Protein AF-A0A2J8PH38-F1 (afdb_monomer_lite)

Structure (mmCIF, N/CA/C/O backbone):
data_AF-A0A2J8PH38-F1
#
_entry.id   AF-A0A2J8PH38-F1
#
loop_
_atom_site.group_PDB
_atom_site.id
_atom_site.type_symbol
_atom_site.label_atom_id
_atom_site.label_alt_id
_atom_site.label_comp_id
_atom_site.label_asym_id
_atom_site.label_entity_id
_atom_site.label_seq_id
_atom_site.pdbx_PDB_ins_code
_atom_site.Cartn_x
_atom_site.Cartn_y
_atom_site.Cartn_z
_atom_site.occupancy
_atom_site.B_iso_or_equiv
_atom_site.auth_seq_id
_atom_site.auth_comp_id
_atom_site.auth_asym_id
_atom_site.auth_atom_id
_atom_site.pdbx_PDB_model_num
ATOM 1 N N . MET A 1 1 ? -9.883 9.213 -4.726 1.00 62.69 1 MET A N 1
ATOM 2 C CA . MET A 1 1 ? -8.955 10.182 -4.113 1.00 62.69 1 MET A CA 1
ATOM 3 C C . MET A 1 1 ? -7.673 10.097 -4.913 1.00 62.69 1 MET A C 1
ATOM 5 O O . MET A 1 1 ? -7.227 8.980 -5.130 1.00 62.69 1 MET A O 1
ATOM 9 N N . ASP A 1 2 ? -7.170 11.219 -5.419 1.00 64.75 2 ASP A N 1
ATOM 10 C CA . ASP A 1 2 ? -5.859 11.277 -6.074 1.00 64.75 2 ASP A CA 1
ATOM 11 C C . ASP A 1 2 ? -4.850 11.758 -5.028 1.00 64.75 2 ASP A C 1
ATOM 13 O O . ASP A 1 2 ? -5.097 12.763 -4.357 1.00 64.75 2 ASP A O 1
ATOM 17 N N . THR A 1 3 ? -3.790 10.990 -4.800 1.00 66.56 3 THR A N 1
ATOM 18 C CA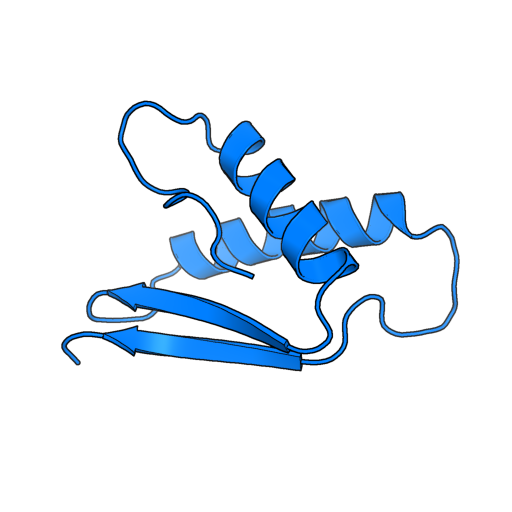 . THR A 1 3 ? -2.767 11.296 -3.793 1.00 66.56 3 THR A CA 1
ATOM 19 C C . THR A 1 3 ? -1.515 11.764 -4.505 1.00 66.56 3 THR A C 1
ATOM 21 O O . THR A 1 3 ? -1.109 11.151 -5.490 1.00 66.56 3 THR A O 1
ATOM 24 N N . GLN A 1 4 ? -0.890 12.829 -3.999 1.00 60.19 4 GLN A N 1
ATOM 25 C CA . GLN A 1 4 ? 0.376 13.326 -4.532 1.00 60.19 4 GLN A CA 1
ATOM 26 C C . GLN A 1 4 ? 1.385 12.170 -4.650 1.00 60.19 4 GLN A C 1
ATOM 28 O O . GLN A 1 4 ? 1.474 11.344 -3.742 1.00 60.19 4 GLN A O 1
ATOM 33 N N . GLY A 1 5 ? 2.102 12.089 -5.776 1.00 58.22 5 GLY A N 1
ATOM 34 C CA . GLY A 1 5 ? 3.078 11.032 -6.031 1.00 58.22 5 GLY A CA 1
ATOM 35 C C . GLY A 1 5 ? 4.151 11.018 -4.947 1.00 58.22 5 GLY A C 1
ATOM 36 O O . GLY A 1 5 ? 5.034 11.864 -4.930 1.00 58.22 5 GLY A O 1
ATOM 37 N N . THR A 1 6 ? 4.072 10.043 -4.051 1.00 55.66 6 THR A N 1
ATOM 38 C CA . THR A 1 6 ? 4.883 9.907 -2.834 1.00 55.66 6 THR A CA 1
ATOM 39 C C . THR A 1 6 ? 6.355 9.540 -3.079 1.00 55.66 6 THR A C 1
ATOM 41 O O . THR A 1 6 ? 7.078 9.224 -2.138 1.00 55.66 6 THR A O 1
ATOM 44 N N . PHE A 1 7 ? 6.815 9.553 -4.329 1.00 55.66 7 PHE A N 1
ATOM 45 C CA . PHE A 1 7 ? 8.129 9.041 -4.732 1.00 55.66 7 PHE A CA 1
ATOM 46 C C . PHE A 1 7 ? 8.912 10.032 -5.605 1.00 55.66 7 PHE A C 1
ATOM 48 O O . PHE A 1 7 ? 9.782 9.627 -6.376 1.00 55.66 7 PHE A O 1
ATOM 55 N N . ASP A 1 8 ? 8.608 11.331 -5.508 1.00 51.62 8 ASP A N 1
ATOM 56 C CA . ASP A 1 8 ? 9.483 12.362 -6.060 1.00 51.62 8 ASP A CA 1
ATOM 57 C C . ASP A 1 8 ? 10.657 12.649 -5.110 1.00 51.62 8 ASP A C 1
ATOM 59 O O . ASP A 1 8 ? 10.576 12.491 -3.894 1.00 51.62 8 ASP A O 1
ATOM 63 N N . SER A 1 9 ? 11.797 13.057 -5.663 1.00 50.25 9 SER A N 1
ATOM 64 C CA . SER A 1 9 ? 13.048 13.280 -4.926 1.00 50.25 9 SER A CA 1
ATOM 65 C C . SER A 1 9 ? 13.019 14.482 -3.963 1.00 50.25 9 SER A C 1
ATOM 67 O O . SER A 1 9 ? 14.074 14.912 -3.498 1.00 50.25 9 SER A O 1
ATOM 69 N N . GLN A 1 10 ? 11.845 15.071 -3.712 1.00 54.06 10 GLN A N 1
ATOM 70 C CA . GLN A 1 10 ? 11.657 16.245 -2.854 1.00 54.06 10 GLN A CA 1
ATOM 71 C C . GLN A 1 10 ? 10.878 15.925 -1.574 1.00 54.06 10 GLN A C 1
ATOM 73 O O . GLN A 1 10 ? 11.028 16.640 -0.583 1.00 54.06 10 GLN A O 1
ATOM 78 N N . SER A 1 11 ? 10.090 14.849 -1.570 1.00 56.56 11 SER A N 1
ATOM 79 C CA . SER A 1 11 ? 9.269 14.449 -0.429 1.00 56.56 11 SER A CA 1
ATOM 80 C C . SER A 1 11 ? 10.041 13.498 0.486 1.00 56.56 11 SER A C 1
ATOM 82 O O . SER A 1 11 ? 10.641 12.526 0.025 1.00 56.56 11 SER A O 1
ATOM 84 N N . THR A 1 12 ? 10.056 13.749 1.800 1.00 64.94 12 THR A N 1
ATOM 85 C CA . THR A 1 12 ? 10.678 12.785 2.718 1.00 64.94 12 THR A CA 1
ATOM 86 C C . THR A 1 12 ? 9.820 11.524 2.800 1.00 64.94 12 THR A C 1
ATOM 88 O O . THR A 1 12 ? 8.595 11.589 2.698 1.00 64.94 12 THR A O 1
ATOM 91 N N . LEU A 1 13 ? 10.440 10.368 3.065 1.00 65.25 13 LEU A N 1
ATOM 92 C CA . LEU A 1 13 ? 9.722 9.099 3.242 1.00 65.25 13 LEU A CA 1
ATOM 93 C C . LEU A 1 13 ? 8.563 9.206 4.256 1.00 65.25 13 LEU A C 1
ATOM 95 O O . LEU A 1 13 ? 7.543 8.531 4.139 1.00 65.25 13 LEU A O 1
ATOM 99 N N . ARG A 1 14 ? 8.710 10.091 5.247 1.00 66.31 14 ARG A N 1
ATOM 100 C CA . ARG A 1 14 ? 7.715 10.366 6.283 1.00 66.31 14 ARG A CA 1
ATOM 101 C C . ARG A 1 14 ? 6.509 11.158 5.769 1.00 66.31 14 ARG A C 1
ATOM 103 O O . ARG A 1 14 ? 5.388 10.881 6.196 1.00 66.31 14 ARG A O 1
ATOM 110 N N . ASP A 1 15 ? 6.716 12.118 4.875 1.00 69.94 15 ASP A N 1
ATOM 111 C CA . ASP A 1 15 ? 5.621 12.894 4.277 1.00 69.94 15 ASP A CA 1
ATOM 112 C C . ASP A 1 15 ? 4.768 11.979 3.396 1.00 69.94 15 ASP A C 1
ATOM 114 O O . ASP A 1 15 ? 3.544 11.926 3.528 1.00 69.94 15 ASP A O 1
ATOM 118 N N . SER A 1 16 ? 5.446 11.141 2.614 1.00 68.25 16 SER A N 1
ATOM 119 C CA . SER A 1 16 ? 4.859 10.071 1.816 1.00 68.25 16 SER A CA 1
ATOM 120 C C . SER A 1 16 ? 4.066 9.067 2.651 1.00 68.25 16 SER A C 1
ATOM 122 O O . SER A 1 16 ? 2.917 8.759 2.329 1.00 68.25 16 SER A O 1
ATOM 124 N N . ALA A 1 17 ? 4.635 8.622 3.775 1.00 71.25 17 ALA A N 1
ATOM 125 C CA . ALA A 1 17 ? 3.953 7.754 4.729 1.00 71.25 17 ALA A CA 1
ATOM 126 C C . ALA A 1 17 ? 2.683 8.388 5.295 1.00 71.25 17 ALA A C 1
ATOM 128 O O . ALA A 1 17 ? 1.668 7.714 5.452 1.00 71.25 17 ALA A O 1
ATOM 129 N N . THR A 1 18 ? 2.732 9.686 5.594 1.00 75.31 18 THR A N 1
ATOM 130 C CA . THR A 1 18 ? 1.610 10.413 6.191 1.00 75.31 18 THR A CA 1
ATOM 131 C C . THR A 1 18 ? 0.462 10.558 5.195 1.00 75.31 18 THR A C 1
ATOM 133 O O . THR A 1 18 ? -0.682 10.264 5.538 1.00 75.31 18 THR A O 1
ATOM 136 N N . VAL A 1 19 ? 0.758 10.950 3.950 1.00 77.81 19 VAL A N 1
ATOM 137 C CA . VAL A 1 19 ? -0.250 11.065 2.882 1.00 77.81 19 VAL A CA 1
ATOM 138 C C . VAL A 1 19 ? -0.886 9.708 2.584 1.00 77.81 19 VAL A C 1
ATOM 140 O O . VAL A 1 19 ? -2.111 9.619 2.515 1.00 77.81 19 VAL A O 1
ATOM 143 N N . PHE A 1 20 ? -0.082 8.647 2.476 1.00 76.25 20 PHE A N 1
ATOM 144 C CA . PHE A 1 20 ? -0.580 7.297 2.216 1.00 76.25 20 PHE A CA 1
ATOM 145 C C . PHE A 1 20 ? -1.396 6.734 3.388 1.00 76.25 20 PHE A C 1
ATOM 147 O O . PHE A 1 20 ? -2.450 6.132 3.185 1.00 76.25 20 PHE A O 1
ATOM 154 N N . ALA A 1 21 ? -0.948 6.926 4.631 1.00 76.94 21 ALA A N 1
ATOM 155 C CA . ALA A 1 21 ? -1.693 6.476 5.804 1.00 76.94 21 ALA A CA 1
ATOM 156 C C . ALA A 1 21 ? -3.051 7.187 5.896 1.00 76.94 21 ALA A C 1
ATOM 158 O O . ALA A 1 21 ? -4.072 6.529 6.088 1.00 76.94 21 ALA A O 1
ATOM 159 N N . LEU A 1 22 ? -3.089 8.510 5.691 1.00 76.88 22 LEU A N 1
ATOM 160 C CA . LEU A 1 22 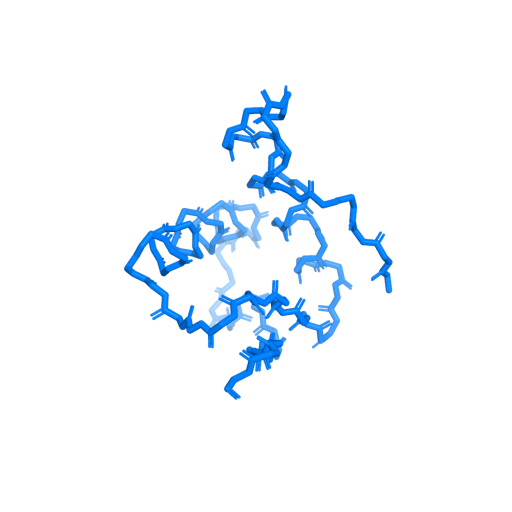? -4.334 9.282 5.664 1.00 76.88 22 LEU A CA 1
ATOM 161 C C . LEU A 1 22 ? -5.256 8.857 4.518 1.00 76.88 22 LEU A C 1
ATOM 163 O O . LEU A 1 22 ? -6.452 8.672 4.744 1.00 76.88 22 LEU A O 1
ATOM 167 N N . SER A 1 23 ? -4.722 8.655 3.309 1.00 80.69 23 SER A N 1
ATOM 168 C CA . SER A 1 23 ? -5.529 8.192 2.178 1.00 80.69 23 SER A CA 1
ATOM 169 C C . SER A 1 23 ? -6.114 6.812 2.446 1.00 80.69 23 SER A C 1
ATOM 171 O O . SER A 1 23 ? -7.306 6.608 2.233 1.00 80.69 23 SER A O 1
ATOM 173 N N . THR A 1 24 ? -5.316 5.899 3.002 1.00 79.81 24 THR A N 1
ATOM 174 C CA . THR A 1 24 ? -5.742 4.529 3.300 1.00 79.81 24 THR A CA 1
ATOM 175 C C . THR A 1 24 ? -6.786 4.509 4.416 1.00 79.81 24 THR A C 1
ATOM 177 O O . THR A 1 24 ? -7.770 3.786 4.296 1.00 79.81 24 THR A O 1
ATOM 180 N N . MET A 1 25 ? -6.631 5.333 5.462 1.00 79.44 25 MET A N 1
ATOM 181 C CA . MET A 1 25 ? -7.607 5.444 6.558 1.00 79.44 25 MET A CA 1
ATOM 182 C C . MET A 1 25 ? -8.960 6.011 6.105 1.00 79.44 25 MET A C 1
ATOM 184 O O . MET A 1 25 ? -9.991 5.656 6.670 1.00 79.44 25 MET A O 1
ATOM 188 N N . ILE A 1 26 ? -8.974 6.897 5.103 1.00 82.06 26 ILE A N 1
ATOM 189 C CA . ILE A 1 26 ? -10.208 7.525 4.600 1.00 82.06 26 ILE A CA 1
ATOM 190 C C . ILE A 1 26 ? -10.827 6.710 3.451 1.00 82.06 26 ILE A C 1
ATOM 192 O O . ILE A 1 26 ? -12.034 6.779 3.209 1.00 82.06 26 ILE A O 1
ATOM 196 N N . SER A 1 27 ? -10.020 5.945 2.716 1.00 82.81 27 SER A N 1
ATOM 197 C CA . SER A 1 27 ? -10.468 5.182 1.552 1.00 82.81 27 SER A CA 1
ATOM 198 C C . SER A 1 27 ? -11.043 3.814 1.922 1.00 82.81 27 SER A C 1
ATOM 200 O O . SER A 1 27 ? -10.542 3.113 2.796 1.00 82.81 27 SER A O 1
ATOM 202 N N . SER A 1 28 ? -12.062 3.384 1.180 1.00 85.56 28 SER A N 1
ATOM 203 C CA . SER A 1 28 ? -12.506 1.986 1.184 1.00 85.56 28 SER A CA 1
ATOM 204 C C . SER A 1 28 ? -11.660 1.086 0.276 1.00 85.56 28 SER A C 1
ATOM 206 O O . SER A 1 28 ? -11.581 -0.126 0.475 1.00 85.56 28 SER A O 1
ATOM 208 N N . ILE A 1 29 ? -11.021 1.683 -0.732 1.00 86.94 29 ILE A N 1
ATOM 209 C CA . ILE A 1 29 ? -10.134 1.017 -1.684 1.00 86.94 29 ILE A CA 1
ATOM 210 C C . ILE A 1 29 ? -8.894 1.892 -1.859 1.00 86.94 29 ILE A C 1
ATOM 212 O O . ILE A 1 29 ? -8.992 3.010 -2.371 1.00 86.94 29 ILE A O 1
ATOM 216 N N . GLN A 1 30 ? -7.735 1.354 -1.488 1.00 88.25 30 GLN A N 1
ATOM 217 C CA . GLN A 1 30 ? -6.433 1.960 -1.734 1.00 88.25 30 GLN A CA 1
ATOM 218 C C . GLN A 1 30 ? -5.799 1.288 -2.956 1.00 88.25 30 GLN A C 1
ATOM 220 O O . GLN A 1 30 ? -5.602 0.074 -2.977 1.00 88.25 30 GLN A O 1
ATOM 225 N N . VAL A 1 31 ? -5.468 2.071 -3.983 1.00 89.25 31 VAL A N 1
ATOM 226 C CA . VAL A 1 31 ? -4.718 1.583 -5.150 1.00 89.25 31 VAL A CA 1
ATOM 227 C C . VAL A 1 31 ? -3.263 1.993 -4.977 1.00 89.25 31 VAL A C 1
ATOM 229 O O . VAL A 1 31 ? -2.951 3.182 -4.966 1.00 89.25 31 VAL A O 1
ATOM 232 N N . TYR A 1 32 ? -2.377 1.014 -4.821 1.00 88.25 32 TYR A N 1
ATOM 233 C CA . TYR A 1 32 ? -0.940 1.232 -4.762 1.00 88.25 32 TYR A CA 1
ATOM 234 C C . TYR A 1 32 ? -0.351 1.049 -6.160 1.00 88.25 32 TYR A C 1
ATOM 236 O O . TYR A 1 32 ? -0.200 -0.068 -6.654 1.00 88.25 32 TYR A O 1
ATOM 244 N N . ASN A 1 33 ? -0.108 2.174 -6.830 1.00 86.25 33 ASN A N 1
ATOM 245 C CA . ASN A 1 33 ? 0.377 2.205 -8.203 1.00 86.25 33 ASN A CA 1
ATOM 246 C C . ASN A 1 33 ? 1.910 2.109 -8.231 1.00 86.25 33 ASN A C 1
ATOM 248 O O . ASN A 1 33 ? 2.591 3.066 -7.866 1.00 86.25 33 ASN A O 1
ATOM 252 N N . LEU A 1 34 ? 2.418 0.971 -8.696 1.00 86.56 34 LEU A N 1
ATOM 253 C CA . LEU A 1 34 ? 3.839 0.641 -8.807 1.00 86.56 34 LEU A CA 1
ATOM 254 C C . LEU A 1 34 ? 4.281 0.637 -10.269 1.00 86.56 34 LEU A C 1
ATOM 256 O O . LEU A 1 34 ? 3.466 0.422 -11.166 1.00 86.56 34 LEU A O 1
ATOM 260 N N . SER A 1 35 ? 5.570 0.856 -10.510 1.00 87.19 35 SER A N 1
ATOM 261 C CA . SER A 1 35 ? 6.160 0.810 -11.849 1.00 87.19 35 SER A CA 1
ATOM 262 C C . SER A 1 35 ? 6.994 -0.454 -12.022 1.00 87.19 35 SER A C 1
ATOM 264 O O . SER A 1 35 ? 7.782 -0.800 -11.145 1.00 87.19 35 SER A O 1
ATOM 266 N N . GLN A 1 36 ? 6.848 -1.108 -13.170 1.00 88.81 36 GLN A N 1
ATOM 267 C CA . GLN A 1 36 ? 7.506 -2.347 -13.579 1.00 88.81 36 GLN A CA 1
ATOM 268 C C . GLN A 1 36 ? 7.194 -3.559 -12.705 1.00 88.81 36 GLN A C 1
ATOM 270 O O . GLN A 1 36 ? 6.482 -4.451 -13.142 1.00 88.81 36 GLN A O 1
ATOM 275 N N . ASN A 1 37 ? 7.733 -3.629 -11.489 1.00 88.06 37 ASN A N 1
ATOM 276 C CA . ASN A 1 37 ? 7.606 -4.794 -10.621 1.00 88.06 37 ASN A CA 1
ATOM 277 C C . ASN A 1 37 ? 7.499 -4.376 -9.154 1.00 88.06 37 ASN A C 1
ATOM 279 O O . ASN A 1 37 ? 7.903 -3.278 -8.789 1.00 88.06 37 ASN A O 1
ATOM 283 N N . VAL A 1 38 ? 6.971 -5.269 -8.321 1.00 89.06 38 VAL A N 1
ATOM 284 C CA . VAL A 1 38 ? 6.923 -5.087 -6.870 1.00 89.06 38 VAL A CA 1
ATOM 285 C C . VAL A 1 38 ? 8.306 -5.374 -6.300 1.00 89.06 38 VAL A C 1
ATOM 287 O O . VAL A 1 38 ? 8.782 -6.511 -6.372 1.00 89.06 38 VAL A O 1
ATOM 290 N N . GLN A 1 39 ? 8.953 -4.354 -5.751 1.00 87.88 39 GLN A N 1
ATOM 291 C CA . GLN A 1 39 ? 10.271 -4.471 -5.140 1.00 87.88 39 GLN A CA 1
ATOM 292 C C . GLN A 1 39 ? 10.168 -4.591 -3.609 1.00 87.88 39 GLN A C 1
ATOM 294 O O . GLN A 1 39 ? 9.101 -4.437 -3.012 1.00 87.88 39 GLN A O 1
ATOM 299 N N . GLU A 1 40 ? 11.268 -4.959 -2.948 1.00 87.31 40 GLU A N 1
ATOM 300 C CA . GLU A 1 40 ? 11.275 -5.151 -1.491 1.00 87.31 40 GLU A CA 1
ATOM 301 C C . GLU A 1 40 ? 11.061 -3.831 -0.737 1.00 87.31 40 GLU A C 1
ATOM 303 O O . GLU A 1 40 ? 10.363 -3.797 0.276 1.00 87.31 40 GLU A O 1
ATOM 308 N N . ASP A 1 41 ? 11.611 -2.736 -1.253 1.00 82.56 41 ASP A N 1
ATOM 309 C CA . ASP A 1 41 ? 11.414 -1.387 -0.732 1.00 82.56 41 ASP A CA 1
ATOM 310 C C . ASP A 1 41 ? 9.940 -0.963 -0.785 1.00 82.56 41 ASP A C 1
ATOM 312 O O . ASP A 1 41 ? 9.448 -0.415 0.199 1.00 82.56 41 ASP A O 1
ATOM 316 N N . ASP A 1 42 ? 9.186 -1.308 -1.837 1.00 85.19 42 ASP A N 1
ATOM 317 C CA . ASP A 1 42 ? 7.729 -1.076 -1.893 1.00 85.19 42 ASP A CA 1
ATOM 318 C C . ASP A 1 42 ? 6.989 -1.737 -0.717 1.00 85.19 42 ASP A C 1
ATOM 320 O O . ASP A 1 42 ? 6.064 -1.168 -0.127 1.00 85.19 42 ASP A O 1
ATOM 324 N N . LEU A 1 43 ? 7.410 -2.948 -0.342 1.00 87.06 43 LEU A N 1
ATOM 325 C CA . LEU A 1 43 ? 6.826 -3.685 0.778 1.00 87.06 43 LEU A CA 1
ATOM 326 C C . LEU A 1 43 ? 7.267 -3.115 2.132 1.00 87.06 43 LEU A C 1
ATOM 328 O O . LEU A 1 43 ? 6.448 -3.026 3.050 1.00 87.06 43 LEU A O 1
ATOM 332 N N . GLN A 1 44 ? 8.528 -2.693 2.260 1.00 83.38 44 GLN A N 1
ATOM 333 C CA . GLN A 1 44 ? 9.033 -2.024 3.464 1.00 83.38 44 GLN A CA 1
ATOM 334 C C . GLN A 1 44 ? 8.310 -0.691 3.705 1.00 83.38 44 GLN A C 1
ATOM 336 O O . GLN A 1 44 ? 7.929 -0.377 4.837 1.00 83.38 44 GLN A O 1
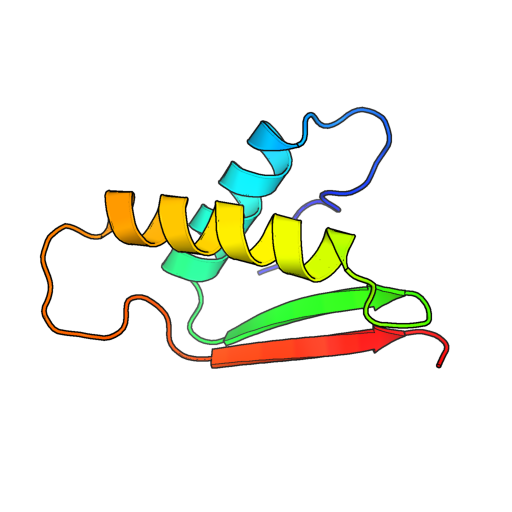ATOM 341 N N . HIS A 1 45 ? 8.048 0.067 2.640 1.00 79.88 45 HIS A N 1
ATOM 342 C CA . HIS A 1 45 ? 7.234 1.277 2.680 1.00 79.88 45 HIS A CA 1
ATOM 343 C C . HIS A 1 45 ? 5.813 0.967 3.154 1.00 79.88 45 HIS A C 1
ATOM 345 O O . HIS A 1 45 ? 5.344 1.555 4.130 1.00 79.88 45 HIS A O 1
ATOM 351 N N . LEU A 1 46 ? 5.160 -0.027 2.544 1.00 83.69 46 LEU A N 1
ATOM 352 C CA . LEU A 1 46 ? 3.819 -0.444 2.942 1.00 83.69 46 LEU A CA 1
ATOM 353 C C . LEU A 1 46 ? 3.746 -0.840 4.427 1.00 83.69 46 LEU A C 1
ATOM 355 O O . LEU A 1 46 ? 2.798 -0.464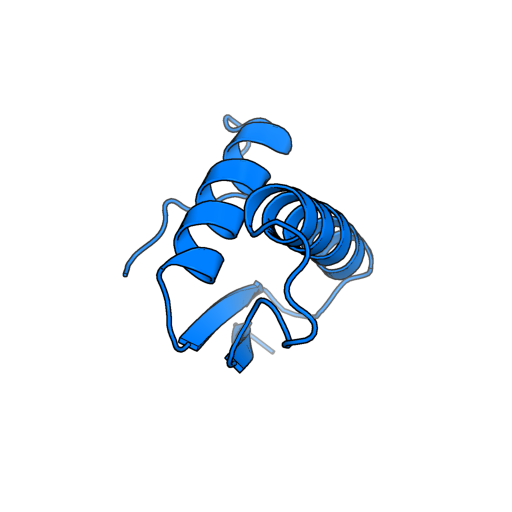 5.123 1.00 83.69 46 LEU A O 1
ATOM 359 N N . GLN A 1 47 ? 4.756 -1.549 4.938 1.00 84.00 47 GLN A N 1
ATOM 360 C CA . GLN A 1 47 ? 4.836 -1.920 6.350 1.00 84.00 47 GLN A CA 1
ATOM 361 C C . GLN A 1 47 ? 4.847 -0.685 7.258 1.00 84.00 47 GLN A C 1
ATOM 363 O O . GLN A 1 47 ? 4.039 -0.608 8.186 1.00 84.00 47 GLN A O 1
ATOM 368 N N . LEU A 1 48 ? 5.706 0.299 6.973 1.00 79.38 48 LEU A N 1
ATOM 369 C CA . LEU A 1 48 ? 5.773 1.538 7.748 1.00 79.38 48 LEU A CA 1
ATOM 370 C C . LEU A 1 48 ? 4.401 2.231 7.798 1.00 79.38 48 LEU A C 1
ATOM 372 O O . LEU A 1 48 ? 3.970 2.693 8.853 1.00 79.38 48 LEU A O 1
ATOM 376 N N . PHE A 1 49 ? 3.681 2.256 6.677 1.00 78.62 49 PHE A N 1
ATOM 377 C CA . PHE A 1 49 ? 2.406 2.967 6.560 1.00 78.62 49 PHE A CA 1
ATOM 378 C C . PHE A 1 49 ? 1.274 2.267 7.310 1.00 78.62 49 PHE A C 1
ATOM 380 O O . PHE A 1 49 ? 0.478 2.915 7.994 1.00 78.62 49 PHE A O 1
ATOM 387 N N . THR A 1 50 ? 1.214 0.936 7.207 1.00 78.75 50 THR A N 1
ATOM 388 C CA . THR A 1 50 ? 0.220 0.141 7.938 1.00 78.75 50 THR A CA 1
ATOM 389 C C . THR A 1 50 ? 0.409 0.248 9.447 1.00 78.75 50 THR A C 1
ATOM 391 O O . THR A 1 50 ? -0.585 0.325 10.166 1.00 78.75 50 THR A O 1
ATOM 394 N N . GLU A 1 51 ? 1.652 0.351 9.924 1.00 81.69 51 GLU A N 1
ATOM 395 C CA . GLU A 1 51 ? 1.947 0.567 11.340 1.00 81.69 51 GLU A CA 1
ATOM 396 C C . GLU A 1 51 ? 1.498 1.959 11.806 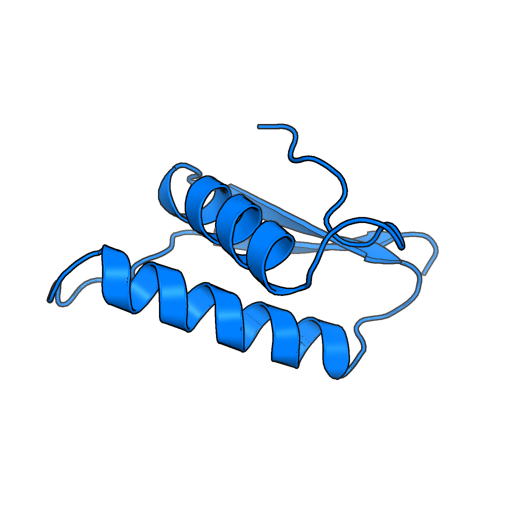1.00 81.69 51 GLU A C 1
ATOM 398 O O . GLU A 1 51 ? 0.869 2.082 12.856 1.00 81.69 51 GLU A O 1
ATOM 403 N N . TYR A 1 52 ? 1.716 3.002 10.996 1.00 75.81 52 TYR A N 1
ATOM 404 C CA . TYR A 1 52 ? 1.210 4.348 11.292 1.00 75.81 52 TYR A CA 1
ATOM 405 C C . TYR A 1 52 ? -0.319 4.399 11.383 1.00 75.81 52 TYR A C 1
ATOM 407 O O . TYR A 1 52 ? -0.854 4.957 12.341 1.00 75.81 52 TYR A O 1
ATOM 415 N N . GLY A 1 53 ? -1.037 3.808 10.423 1.00 73.94 53 GLY A N 1
ATOM 416 C CA . GLY A 1 53 ? -2.500 3.779 10.486 1.00 73.94 53 GLY A CA 1
ATOM 417 C C . GLY A 1 53 ? -3.024 2.893 11.621 1.00 73.94 53 GLY A C 1
ATOM 418 O O . GLY A 1 53 ? -4.007 3.252 12.263 1.00 73.94 53 GLY A O 1
ATOM 419 N N . ARG A 1 54 ? -2.328 1.798 11.960 1.00 77.62 54 ARG A N 1
ATOM 420 C CA . ARG A 1 54 ? -2.646 0.976 13.139 1.00 77.62 54 ARG A CA 1
ATOM 421 C C . ARG A 1 54 ? -2.521 1.775 14.437 1.00 77.62 54 ARG A C 1
ATOM 423 O O . ARG A 1 54 ? -3.411 1.689 15.274 1.00 77.62 54 ARG A O 1
ATOM 430 N N . LEU A 1 55 ? -1.450 2.556 14.597 1.00 78.19 55 LEU A N 1
ATOM 431 C CA . LEU A 1 55 ? -1.269 3.439 15.756 1.00 78.19 55 LEU A CA 1
ATOM 432 C C . LEU A 1 55 ? -2.340 4.542 15.817 1.00 78.19 55 LEU A C 1
ATOM 434 O O . LEU A 1 55 ? -2.738 4.935 16.910 1.00 78.19 55 LEU A O 1
ATOM 438 N N . ALA A 1 56 ? -2.814 5.029 14.666 1.00 71.31 56 ALA A N 1
ATOM 439 C CA . ALA A 1 56 ? -3.806 6.101 14.579 1.00 71.31 56 ALA A CA 1
ATOM 440 C C . ALA A 1 56 ? -5.263 5.655 14.820 1.00 71.31 56 ALA A C 1
ATOM 442 O O . ALA A 1 56 ? -6.084 6.489 15.190 1.00 71.31 56 ALA A O 1
ATOM 443 N N . MET A 1 57 ? -5.605 4.378 14.613 1.00 70.56 57 MET A N 1
ATOM 444 C CA . MET A 1 57 ? -6.998 3.899 14.686 1.00 70.56 57 MET A CA 1
ATOM 445 C C . MET A 1 57 ? -7.472 3.456 16.085 1.00 70.56 57 MET A C 1
ATOM 447 O O . MET A 1 57 ? -8.623 3.036 16.203 1.00 70.56 57 MET A O 1
ATOM 451 N N . GLU A 1 58 ? -6.636 3.600 17.126 1.00 66.44 58 GLU A N 1
ATOM 452 C CA . GLU A 1 58 ? -6.851 3.096 18.502 1.00 66.44 58 GLU A CA 1
ATOM 453 C C . GLU A 1 58 ? -7.240 1.598 18.554 1.00 66.44 58 GLU A C 1
ATOM 455 O O . GLU A 1 58 ? -7.420 0.950 17.527 1.00 66.44 58 GLU A O 1
ATOM 460 N N . GLU A 1 59 ? -7.256 0.971 19.738 1.00 62.66 59 GLU A N 1
ATOM 461 C CA . GLU A 1 59 ? -7.414 -0.489 19.896 1.00 62.66 59 GLU A CA 1
ATOM 462 C C . GLU A 1 59 ? -8.815 -0.997 19.506 1.00 62.66 59 GLU A C 1
ATOM 464 O O . GLU A 1 59 ? -9.652 -1.358 20.332 1.00 62.66 59 GLU A O 1
ATOM 469 N N . THR A 1 60 ? -9.080 -1.056 18.208 1.00 66.19 60 THR A N 1
ATOM 470 C CA . THR A 1 60 ? -10.185 -1.808 17.634 1.00 66.19 60 THR A CA 1
ATOM 471 C C . THR A 1 60 ? -9.722 -3.228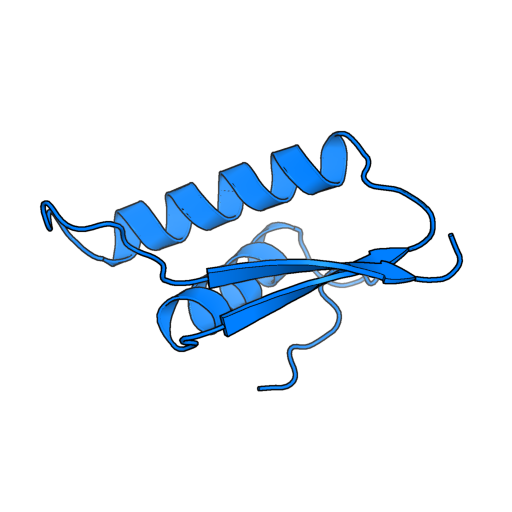 17.316 1.00 66.19 60 THR A C 1
ATOM 473 O O . THR A 1 60 ? -8.653 -3.450 16.751 1.00 66.19 60 THR A O 1
ATOM 476 N N . PHE A 1 61 ? -10.546 -4.225 17.648 1.00 71.75 61 PHE A N 1
ATOM 477 C CA . PHE A 1 61 ? -10.305 -5.630 17.288 1.00 71.75 61 PHE A CA 1
ATOM 478 C C . PHE A 1 61 ? -10.548 -5.918 15.794 1.00 71.75 61 PHE A C 1
ATOM 480 O O . PHE A 1 61 ? -10.476 -7.068 15.356 1.00 71.75 61 PHE A O 1
ATOM 487 N N . LEU A 1 62 ? -10.882 -4.892 15.007 1.00 74.19 62 LEU A N 1
ATOM 488 C CA . LEU A 1 62 ? -11.174 -5.001 13.584 1.00 74.19 62 LEU A CA 1
ATOM 489 C C . LEU A 1 62 ? -9.940 -4.668 12.742 1.00 74.19 62 LEU A C 1
ATOM 491 O O . LEU A 1 62 ? -9.047 -3.936 13.163 1.00 74.19 62 LEU A O 1
ATOM 495 N N . LYS A 1 63 ? -9.902 -5.197 11.514 1.00 78.81 63 LYS A N 1
ATOM 496 C CA . LYS A 1 63 ? -8.854 -4.836 10.553 1.00 78.81 63 LYS A CA 1
ATOM 497 C C . LYS A 1 63 ? -8.938 -3.328 10.259 1.00 78.81 63 LYS A C 1
ATOM 499 O O . LYS A 1 63 ? -10.025 -2.870 9.906 1.00 78.81 63 LYS A O 1
ATOM 504 N N . PRO A 1 64 ? -7.824 -2.579 10.361 1.00 75.62 64 PRO A N 1
ATOM 505 C CA . PRO A 1 64 ? -7.834 -1.122 10.211 1.00 75.62 64 PRO A CA 1
ATOM 506 C C . PRO A 1 64 ? -8.160 -0.670 8.779 1.00 75.62 64 PRO A C 1
ATOM 508 O O . PRO A 1 64 ? -8.735 0.391 8.574 1.00 75.62 64 PRO A O 1
ATOM 511 N N . PHE A 1 65 ? -7.853 -1.493 7.775 1.00 82.50 65 PHE A N 1
ATOM 512 C CA . PHE A 1 65 ? -8.059 -1.159 6.366 1.00 82.50 65 PHE A CA 1
ATOM 513 C C . PHE A 1 65 ? -8.945 -2.190 5.666 1.00 82.50 65 PHE A C 1
ATOM 515 O O . PHE A 1 65 ? -9.034 -3.345 6.090 1.00 82.50 65 PHE A O 1
ATOM 522 N N . GLN A 1 66 ? -9.586 -1.768 4.575 1.00 85.50 66 GLN A N 1
ATOM 523 C CA . GLN A 1 66 ? -10.567 -2.575 3.848 1.00 85.50 66 GLN A CA 1
ATOM 524 C C . GLN A 1 66 ? -9.953 -3.329 2.659 1.00 85.50 66 GLN A C 1
ATOM 526 O O . GLN A 1 66 ? -9.888 -4.558 2.684 1.00 85.50 66 GLN A O 1
ATOM 531 N N . SER A 1 67 ? -9.502 -2.616 1.620 1.00 88.62 67 SER A N 1
ATOM 532 C CA . SER A 1 67 ? -8.966 -3.222 0.395 1.00 88.62 67 SER A CA 1
ATOM 533 C C . SER A 1 67 ? -7.740 -2.472 -0.124 1.00 88.62 67 SER A C 1
ATOM 535 O O . SER A 1 67 ? -7.753 -1.245 -0.214 1.00 88.62 67 SER A O 1
ATOM 537 N N . LEU A 1 68 ? -6.700 -3.226 -0.486 1.00 90.19 68 LEU A N 1
ATOM 538 C CA . LEU A 1 68 ? -5.472 -2.734 -1.108 1.00 90.19 68 LEU A CA 1
ATOM 539 C C . LEU A 1 68 ? -5.275 -3.447 -2.450 1.00 90.19 68 LEU A C 1
ATOM 541 O O . LEU A 1 68 ? -5.267 -4.677 -2.500 1.00 90.19 68 LEU A O 1
ATOM 545 N N . ILE A 1 69 ? -5.100 -2.679 -3.522 1.00 92.06 69 ILE A N 1
ATOM 546 C CA . ILE A 1 69 ? -4.871 -3.182 -4.879 1.00 92.06 69 ILE A CA 1
ATOM 547 C C . ILE A 1 69 ? -3.480 -2.751 -5.330 1.00 92.06 69 ILE A C 1
ATOM 549 O O . ILE A 1 69 ? -3.219 -1.557 -5.451 1.00 92.06 69 ILE A O 1
ATOM 553 N N . PHE A 1 70 ? -2.614 -3.715 -5.633 1.00 91.38 70 PHE A N 1
ATOM 554 C CA . PHE A 1 70 ? -1.364 -3.453 -6.341 1.00 91.38 70 PHE A CA 1
ATOM 555 C C . PHE A 1 70 ? -1.662 -3.267 -7.827 1.00 91.38 70 PHE A C 1
ATOM 557 O O . PHE A 1 70 ? -2.109 -4.195 -8.501 1.00 91.38 70 PHE A O 1
ATOM 564 N N . LEU A 1 71 ? -1.427 -2.062 -8.335 1.00 92.75 71 LEU A N 1
ATOM 565 C CA . LEU A 1 71 ? -1.515 -1.752 -9.754 1.00 92.75 71 LEU A CA 1
ATOM 566 C C . LEU A 1 71 ? -0.096 -1.620 -10.295 1.00 92.75 71 LEU A C 1
ATOM 568 O O . LEU A 1 71 ? 0.520 -0.569 -10.141 1.00 92.75 71 LEU A O 1
ATOM 572 N N . VAL A 1 72 ? 0.417 -2.680 -10.917 1.00 92.00 72 VAL A N 1
ATOM 573 C CA . VAL A 1 72 ? 1.749 -2.649 -11.523 1.00 92.00 72 VAL A CA 1
ATOM 574 C C . VAL A 1 72 ? 1.645 -2.167 -12.965 1.00 92.00 72 VAL A C 1
ATOM 576 O O . VAL A 1 72 ? 0.928 -2.741 -13.784 1.00 92.00 72 VAL A O 1
ATOM 579 N N . ARG A 1 73 ? 2.307 -1.052 -13.247 1.00 89.81 73 ARG A N 1
ATOM 580 C CA . ARG A 1 73 ? 2.336 -0.381 -14.545 1.00 89.81 73 ARG A CA 1
ATOM 581 C C . ARG A 1 73 ? 3.540 -0.864 -15.334 1.00 89.81 73 ARG A C 1
ATOM 583 O O . ARG A 1 73 ? 4.579 -1.115 -14.741 1.00 89.81 73 ARG A O 1
ATOM 590 N N . ASP A 1 74 ? 3.401 -0.942 -16.653 1.00 90.00 74 ASP A N 1
ATOM 591 C CA . ASP A 1 74 ? 4.505 -1.260 -17.568 1.00 90.00 74 ASP A CA 1
ATOM 592 C C . ASP A 1 74 ? 5.222 -2.587 -17.226 1.00 90.00 74 ASP A C 1
ATOM 594 O O . ASP A 1 74 ? 6.451 -2.644 -17.183 1.00 90.00 74 ASP A O 1
ATOM 598 N N . TRP A 1 75 ? 4.416 -3.625 -16.950 1.00 78.56 75 TRP A N 1
ATOM 599 C CA . TRP A 1 75 ? 4.835 -4.999 -16.631 1.00 78.56 75 TRP A CA 1
ATOM 600 C C . TRP A 1 75 ? 5.490 -5.725 -17.812 1.00 78.56 75 TRP A C 1
ATOM 602 O O . TRP A 1 75 ? 4.939 -5.635 -18.936 1.00 78.56 75 TRP A O 1
#

Sequence (75 aa):
MDTQGTFDSQSTLRDSATVFALSTMISSIQVYNLSQNVQEDDLQHLQLFTEYGRLAMEETFLKPFQSLIFLVRDW

Foldseek 3Di:
DDFDDLDDPPHDLVNSLVRQLVCQQVDQEAEDEAEDDDDPVNVVSVVSNLVVNVVVPPDDPDRSGHYYHYHYPPD

Radius of gyration: 12.5 Å; chains: 1; bounding box: 26×22×38 Å

Secondary structure (DSSP, 8-state):
-----TTSTTS-HHHHHHHHHHHHHH-SEEEEEEESS--HHHHHHHHHHHHHHHHHT-S-SS-S--EEEEEEE--

InterPro domains:
  IPR015894 Guanylate-binding protein, N-terminal [PF02263] (1-75)
  IPR027417 P-loop containing nucleoside triphosphate hydrolase [G3DSA:3.40.50.300] (1-75)
  IPR027417 P-loop containing nucleoside triphosphate hydrolase [SSF52540] (1-75)
  IPR030386 GB1/RHD3-type guanine nucleotide-binding (G) domain [PS51715] (1-75)

Organism: Pan troglodytes (NCBI:txid9598)

pLDDT: mean 77.2, std 10.98, range [50.25, 92.75]